Protein AF-G0NWW5-F1 (afdb_monomer)

InterPro domains:
  IPR012885 Sdz-33, F-box domain [PF07735] (3-49)

Mean predicted aligned error: 6.81 Å

pLDDT: mean 84.38, std 15.76, range [35.62, 97.81]

Organism: Caenorhabditis brenneri (NCBI:txid135651)

Solvent-accessible surface area (backbone atoms only — not comparable to full-atom values): 7464 Å² total; per-residue (Å²): 134,85,87,49,67,52,64,72,61,59,54,71,45,68,49,45,65,48,77,40,85,50,27,90,50,45,46,65,48,50,18,52,52,52,53,36,40,27,67,62,74,27,43,84,58,48,77,46,76,48,76,40,60,77,54,86,83,46,63,75,59,32,48,53,97,58,77,71,46,82,41,56,54,91,81,34,77,47,77,49,78,57,96,92,41,56,35,38,43,52,31,35,37,34,39,60,22,78,86,69,53,72,47,72,50,74,72,89,86,52,71,40,63,79,88,72,94,66,80,84,80,128

Foldseek 3Di:
DPPQDALVNQQPDADQEEEGPDHQDDLQSLLVNQVCVQAVNGNVNHNYYHHDYPDDHDCCSNCPPFDKDWFAQVPDWDWDDDPNFIWIDGTAIWTAHPVGDIDGDDDPPGRDGPPDDDDDDD

Sequence (122 aa):
MSNSMDVNTLMRINYRTVEVCLSAWTNQDLNFFLTSWAAGKSNSKMECANLNISEVIDLGIVLNSLSPEFRDPRTTKRKFSRDGKTYSVFGGIDIQRNDGKVATIQWIRHAMEDGIESVPQE

Secondary structure (DSSP, 8-state):
---PPPHHHHHH---SEEEEEEE---HHHHHHHHHHHHTTSS-TT--EEEEEE-SPP-HHHHTTTS--EEE-TTT-EEEEEETTEEEEEESEEEEE-TTS-EEEE--TTS-EETT-------

Radius of gyration: 14.65 Å; Cα contacts (8 Å, |Δi|>4): 194; chains: 1; bounding box: 35×38×43 Å

Structure (mmCIF, N/CA/C/O backbone):
data_AF-G0NWW5-F1
#
_entry.id   AF-G0NWW5-F1
#
loop_
_atom_site.group_PDB
_atom_site.id
_atom_site.type_symbol
_atom_site.label_atom_id
_atom_site.label_alt_id
_atom_site.label_comp_id
_atom_site.label_asym_id
_atom_site.label_entity_id
_atom_site.label_seq_id
_atom_site.pdbx_PDB_ins_code
_atom_site.Cartn_x
_atom_site.Cartn_y
_atom_site.Cartn_z
_atom_site.occupancy
_atom_site.B_iso_or_equiv
_atom_site.auth_seq_id
_atom_site.auth_comp_id
_atom_site.auth_asym_id
_atom_site.auth_atom_id
_atom_site.pdbx_PDB_model_num
ATOM 1 N N . MET A 1 1 ? -3.231 2.065 -28.918 1.00 35.62 1 MET A N 1
ATOM 2 C CA . MET A 1 1 ? -2.698 2.951 -27.863 1.00 35.62 1 MET A CA 1
ATOM 3 C C . MET A 1 1 ? -3.141 2.368 -26.535 1.00 35.62 1 MET A C 1
ATOM 5 O O . MET A 1 1 ? -4.340 2.261 -26.322 1.00 35.62 1 MET A O 1
ATOM 9 N N . SER A 1 2 ? -2.212 1.874 -25.717 1.00 40.25 2 SER A N 1
ATOM 10 C CA . SER A 1 2 ? -2.542 1.436 -24.358 1.00 40.25 2 SER A CA 1
ATOM 11 C C . SER A 1 2 ? -2.617 2.689 -23.489 1.00 40.25 2 SER A C 1
ATOM 13 O O . SER A 1 2 ? -1.600 3.357 -23.313 1.00 40.25 2 SER A O 1
ATOM 15 N N . ASN A 1 3 ? -3.809 3.045 -23.005 1.00 47.62 3 ASN A N 1
ATOM 16 C CA . ASN A 1 3 ? -4.009 4.136 -22.044 1.00 47.62 3 ASN A CA 1
ATOM 17 C C . ASN A 1 3 ? -3.545 3.682 -20.647 1.00 47.62 3 ASN A C 1
ATOM 19 O O . ASN A 1 3 ? -4.341 3.589 -19.717 1.00 47.62 3 ASN A O 1
ATOM 23 N N . SER A 1 4 ? -2.265 3.337 -20.517 1.00 63.06 4 SER A N 1
ATOM 24 C CA . SER A 1 4 ? -1.645 3.062 -19.222 1.00 63.06 4 SER A CA 1
ATOM 25 C C . SER A 1 4 ? -1.454 4.393 -18.502 1.00 63.06 4 SER A C 1
ATOM 27 O O . SER A 1 4 ? -0.760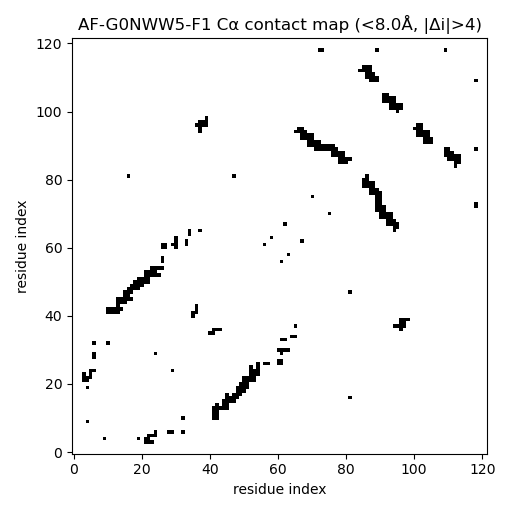 5.271 -19.010 1.00 63.06 4 SER A O 1
ATOM 29 N N . MET A 1 5 ? -2.055 4.550 -17.324 1.00 75.31 5 MET A N 1
ATOM 30 C CA . MET A 1 5 ? -1.828 5.728 -16.485 1.00 75.31 5 MET A CA 1
ATOM 31 C C . MET A 1 5 ? -0.388 5.710 -15.967 1.00 75.31 5 MET A C 1
ATOM 33 O O . MET A 1 5 ? 0.028 4.734 -15.346 1.00 75.31 5 MET A O 1
ATOM 37 N N . ASP A 1 6 ? 0.381 6.766 -16.223 1.00 85.88 6 ASP A N 1
ATOM 38 C CA . ASP A 1 6 ? 1.733 6.920 -15.684 1.00 85.88 6 ASP A CA 1
ATOM 39 C C . ASP A 1 6 ? 1.710 7.471 -14.244 1.00 85.88 6 ASP A C 1
ATOM 41 O O . ASP A 1 6 ? 0.730 8.084 -13.804 1.00 85.88 6 ASP A O 1
ATOM 45 N N . VAL A 1 7 ? 2.800 7.262 -13.499 1.00 88.56 7 VAL A N 1
ATOM 46 C CA . VAL A 1 7 ? 2.902 7.701 -12.099 1.00 88.56 7 VAL A CA 1
ATOM 47 C C . VAL A 1 7 ? 2.801 9.218 -11.950 1.00 88.56 7 VAL A C 1
ATOM 49 O O . VAL A 1 7 ? 2.128 9.696 -11.040 1.00 88.56 7 VAL A O 1
ATOM 52 N N . ASN A 1 8 ? 3.369 10.002 -12.870 1.00 89.12 8 ASN A N 1
ATOM 53 C CA . ASN A 1 8 ? 3.329 11.464 -12.791 1.00 89.12 8 ASN A CA 1
ATOM 54 C C . ASN A 1 8 ? 1.905 12.003 -12.949 1.00 89.12 8 ASN A C 1
ATOM 56 O O . ASN A 1 8 ? 1.548 12.992 -12.307 1.00 89.12 8 ASN A O 1
ATOM 60 N N . THR A 1 9 ? 1.082 11.344 -13.763 1.00 88.44 9 THR A N 1
ATOM 61 C CA . THR A 1 9 ? -0.347 11.637 -13.864 1.00 88.44 9 THR A CA 1
ATOM 62 C C . THR A 1 9 ? -1.052 11.375 -12.529 1.00 88.44 9 THR A C 1
ATOM 64 O O . THR A 1 9 ? -1.762 12.262 -12.046 1.00 88.44 9 THR A O 1
ATOM 67 N N . LEU A 1 10 ? -0.796 10.238 -11.860 1.00 88.62 10 LEU A N 1
ATOM 68 C CA . LEU A 1 10 ? -1.368 9.966 -10.529 1.00 88.62 10 LEU A CA 1
ATOM 69 C C . LEU A 1 10 ? -0.907 10.982 -9.469 1.00 88.62 10 LEU A C 1
ATOM 71 O O . LEU A 1 10 ? -1.659 11.357 -8.571 1.00 88.62 10 LEU A O 1
ATOM 75 N N . MET A 1 11 ? 0.321 11.478 -9.577 1.00 90.75 11 MET A N 1
ATOM 76 C CA . MET A 1 11 ? 0.862 12.469 -8.646 1.00 90.75 11 MET A CA 1
ATOM 77 C C . MET A 1 11 ? 0.180 13.842 -8.735 1.00 90.75 11 MET A C 1
ATOM 79 O O . MET A 1 11 ? 0.270 14.629 -7.792 1.00 90.75 11 MET A O 1
ATOM 83 N N . ARG A 1 12 ? -0.499 14.142 -9.850 1.00 89.75 12 ARG A N 1
ATOM 84 C CA . ARG A 1 12 ? -1.169 15.432 -10.097 1.00 89.75 12 ARG A CA 1
ATOM 85 C C . ARG A 1 12 ? -2.657 15.422 -9.763 1.00 89.75 12 ARG A C 1
ATOM 87 O O . ARG A 1 12 ? -3.246 16.491 -9.612 1.00 89.75 12 ARG A O 1
ATOM 94 N N . ILE A 1 13 ? -3.270 14.246 -9.664 1.00 86.88 13 ILE A N 1
ATOM 95 C CA . ILE A 1 13 ? -4.677 14.118 -9.278 1.00 86.88 13 ILE A CA 1
ATOM 96 C C . ILE A 1 13 ? -4.814 14.051 -7.751 1.00 86.88 13 ILE A C 1
ATOM 98 O O . ILE A 1 13 ? -3.854 13.817 -7.023 1.00 86.88 13 ILE A O 1
ATOM 102 N N . ASN A 1 14 ? -6.018 14.318 -7.245 1.00 89.94 14 ASN A N 1
ATOM 103 C CA . ASN A 1 14 ? -6.295 14.280 -5.808 1.00 89.94 14 ASN A CA 1
ATOM 104 C C . ASN A 1 14 ? -7.717 13.774 -5.547 1.00 89.94 14 ASN A C 1
ATOM 106 O O . ASN A 1 14 ? -8.601 14.522 -5.116 1.00 89.94 14 ASN A O 1
ATOM 110 N N . TYR A 1 15 ? -7.932 12.500 -5.865 1.00 90.38 15 TYR A N 1
ATOM 111 C CA . TYR A 1 15 ? -9.193 11.800 -5.641 1.00 90.38 15 TYR A CA 1
ATOM 112 C C . TYR A 1 15 ? -9.149 10.993 -4.344 1.00 90.38 15 TYR A C 1
ATOM 114 O O . TYR A 1 15 ? -8.086 10.578 -3.887 1.00 90.38 15 TYR A O 1
ATOM 122 N N . ARG A 1 16 ? -10.327 10.752 -3.756 1.00 90.31 16 ARG A N 1
ATOM 123 C CA . ARG A 1 16 ? -10.475 9.848 -2.604 1.00 90.31 16 ARG A CA 1
ATOM 124 C C . ARG A 1 16 ? -10.151 8.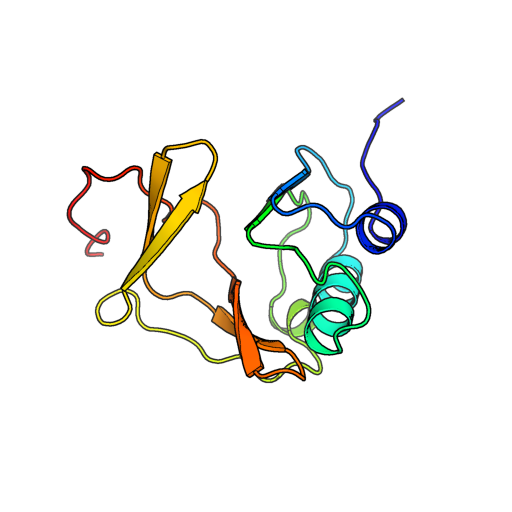405 -2.977 1.00 90.31 16 ARG A C 1
ATOM 126 O O . ARG A 1 16 ? -9.522 7.693 -2.200 1.00 90.31 16 ARG A O 1
ATOM 133 N N . THR A 1 17 ? -10.542 8.004 -4.179 1.00 88.00 17 THR A N 1
ATOM 134 C CA . THR A 1 17 ? -10.380 6.643 -4.678 1.00 88.00 17 THR A CA 1
ATOM 135 C C . THR A 1 17 ? -9.774 6.685 -6.067 1.00 88.00 17 THR A C 1
ATOM 137 O O . THR A 1 17 ? -10.233 7.449 -6.916 1.00 88.00 17 THR A O 1
ATOM 140 N N . VAL A 1 18 ? -8.748 5.871 -6.288 1.00 88.62 18 VAL A N 1
ATOM 141 C CA . VAL A 1 18 ? -8.106 5.698 -7.591 1.00 88.62 18 VAL A CA 1
ATOM 142 C C . VAL A 1 18 ? -8.065 4.219 -7.935 1.00 88.62 18 VAL A C 1
ATOM 144 O O . VAL A 1 18 ? -7.758 3.380 -7.091 1.00 88.62 18 VAL A O 1
ATOM 147 N N . GLU A 1 19 ? -8.344 3.913 -9.195 1.00 87.81 19 GLU A N 1
ATOM 148 C CA . GLU A 1 19 ? -8.188 2.581 -9.757 1.00 87.81 19 GLU A CA 1
ATOM 149 C C . GLU A 1 19 ? -7.337 2.672 -11.023 1.00 87.81 19 GLU A C 1
ATOM 151 O O . GLU A 1 19 ? -7.653 3.416 -11.953 1.00 87.81 19 GLU A O 1
ATOM 156 N N . VAL A 1 20 ? -6.219 1.949 -11.029 1.00 87.44 20 VAL A N 1
ATOM 157 C CA . VAL A 1 20 ? -5.291 1.850 -12.153 1.00 87.44 20 VAL A CA 1
ATOM 158 C C . VAL A 1 20 ? -5.343 0.413 -12.657 1.00 87.44 20 VAL A C 1
ATOM 160 O O . VAL A 1 20 ? -4.695 -0.471 -12.103 1.00 87.44 20 VAL A O 1
ATOM 163 N N . CYS A 1 21 ? -6.155 0.167 -13.687 1.00 81.19 21 CYS A N 1
ATOM 164 C CA . CYS A 1 21 ? -6.477 -1.194 -14.133 1.00 81.19 21 CYS A CA 1
ATOM 165 C C . CYS A 1 21 ? -5.342 -1.893 -14.888 1.00 81.19 21 CYS A C 1
ATOM 167 O O . CYS A 1 21 ? -5.301 -3.119 -14.908 1.00 81.19 21 CYS A O 1
ATOM 169 N N . LEU A 1 22 ? -4.451 -1.134 -15.524 1.00 78.56 22 LEU A N 1
ATOM 170 C CA . LEU A 1 22 ? -3.260 -1.621 -16.217 1.00 78.56 22 LEU A CA 1
ATOM 171 C C . LEU A 1 22 ? -2.199 -0.528 -16.133 1.00 78.56 22 LEU A C 1
ATOM 173 O O . LEU A 1 22 ? -2.431 0.585 -16.617 1.00 78.56 22 LEU A O 1
ATOM 177 N N . SER A 1 23 ? -1.047 -0.839 -15.544 1.00 81.19 23 SER A N 1
ATOM 178 C CA . SER A 1 23 ? 0.099 0.057 -15.579 1.00 81.19 23 SER A CA 1
ATOM 179 C C . SER A 1 23 ? 1.395 -0.667 -15.920 1.00 81.19 23 SER A C 1
ATOM 181 O O . SER A 1 23 ? 1.629 -1.798 -15.501 1.00 81.19 23 SER A O 1
ATOM 183 N N . ALA A 1 24 ? 2.253 0.022 -16.670 1.00 88.69 24 ALA A N 1
ATOM 184 C CA . ALA A 1 24 ? 3.648 -0.362 -16.881 1.00 88.69 24 ALA A CA 1
ATOM 185 C C . ALA A 1 24 ? 4.559 0.204 -15.775 1.00 88.69 24 ALA A C 1
ATOM 187 O O . ALA A 1 24 ? 5.690 0.596 -16.048 1.00 88.69 24 ALA A O 1
ATOM 188 N N . TRP A 1 25 ? 4.032 0.354 -14.555 1.00 91.69 25 TRP A N 1
ATOM 189 C CA . TRP A 1 25 ? 4.801 0.920 -13.451 1.00 91.69 25 TRP A CA 1
ATOM 190 C C . TRP A 1 25 ? 5.856 -0.057 -12.981 1.00 91.69 25 TRP A C 1
ATOM 192 O O . TRP A 1 25 ? 5.595 -1.250 -12.820 1.00 91.69 25 TRP A O 1
ATOM 202 N N . THR A 1 26 ? 7.009 0.515 -12.686 1.00 94.19 26 THR A N 1
ATOM 203 C CA . THR A 1 26 ? 8.139 -0.190 -12.116 1.00 94.19 26 THR A CA 1
ATOM 204 C C . THR A 1 26 ? 8.098 -0.210 -10.596 1.00 94.19 26 THR A C 1
ATOM 206 O O . THR A 1 26 ? 7.369 0.559 -9.954 1.00 94.19 26 THR A O 1
ATOM 209 N N . ASN A 1 27 ? 8.932 -1.052 -9.985 1.00 95.62 27 ASN A N 1
ATOM 210 C CA . ASN A 1 27 ? 9.181 -0.970 -8.547 1.00 95.62 27 ASN A CA 1
ATOM 211 C C . ASN A 1 27 ? 9.658 0.438 -8.120 1.00 95.62 27 ASN A C 1
ATOM 213 O O . ASN A 1 27 ? 9.290 0.911 -7.042 1.00 95.62 27 ASN A O 1
ATOM 217 N N . GLN A 1 28 ? 10.415 1.147 -8.968 1.00 96.81 28 GLN A N 1
ATOM 218 C CA . GLN A 1 28 ? 10.823 2.534 -8.718 1.00 96.81 28 GLN A CA 1
ATOM 219 C C . GLN A 1 28 ? 9.644 3.515 -8.779 1.00 96.81 28 GLN A C 1
ATOM 221 O O . GLN A 1 28 ? 9.579 4.426 -7.955 1.00 96.81 28 GLN A O 1
ATOM 226 N N . ASP A 1 29 ? 8.697 3.330 -9.700 1.00 96.19 29 ASP A N 1
ATOM 227 C CA . ASP A 1 29 ? 7.501 4.180 -9.783 1.00 96.19 29 ASP A CA 1
ATOM 228 C C . ASP A 1 29 ? 6.621 4.026 -8.538 1.00 96.19 29 ASP A C 1
ATOM 230 O O . ASP A 1 29 ? 6.141 5.016 -7.979 1.00 96.19 29 ASP A O 1
ATOM 234 N N . LEU A 1 30 ? 6.458 2.793 -8.050 1.00 95.50 30 LEU A N 1
ATOM 235 C CA . LEU A 1 30 ? 5.771 2.524 -6.787 1.00 95.50 30 LEU A CA 1
ATOM 236 C C . LEU A 1 30 ? 6.493 3.169 -5.603 1.00 95.50 30 LEU A C 1
ATOM 238 O O . LEU A 1 30 ? 5.846 3.822 -4.783 1.00 95.50 30 LEU A O 1
ATOM 242 N N . ASN A 1 31 ? 7.821 3.038 -5.526 1.00 97.38 31 ASN A N 1
ATOM 243 C CA . ASN A 1 31 ? 8.604 3.700 -4.486 1.00 97.38 31 ASN A CA 1
ATOM 244 C C . ASN A 1 31 ? 8.412 5.222 -4.527 1.00 97.38 31 ASN A C 1
ATOM 246 O O . ASN A 1 31 ? 8.130 5.844 -3.501 1.00 97.38 31 ASN A O 1
ATOM 250 N N . PHE A 1 32 ? 8.498 5.826 -5.712 1.00 96.56 32 PHE A N 1
ATOM 251 C CA . PHE A 1 32 ? 8.303 7.259 -5.897 1.00 96.56 32 PHE A CA 1
ATOM 252 C C . PHE A 1 32 ? 6.904 7.712 -5.465 1.00 96.56 32 PHE A C 1
ATOM 254 O O . PHE A 1 32 ? 6.765 8.716 -4.758 1.00 96.56 32 PHE A O 1
ATOM 261 N N . PHE A 1 33 ? 5.868 6.958 -5.834 1.00 95.81 33 PHE A N 1
ATOM 262 C CA . PHE A 1 33 ? 4.498 7.225 -5.410 1.00 95.81 33 PHE A CA 1
ATOM 263 C C . PHE A 1 33 ? 4.353 7.170 -3.880 1.00 95.81 33 PHE A C 1
ATOM 265 O O . PHE A 1 33 ? 3.885 8.135 -3.270 1.00 95.81 33 PHE A O 1
ATOM 272 N N . LEU A 1 34 ? 4.796 6.079 -3.246 1.00 96.56 34 LEU A N 1
ATOM 273 C CA . LEU A 1 34 ? 4.641 5.861 -1.805 1.00 96.56 34 LEU A CA 1
ATOM 274 C C . LEU A 1 34 ? 5.456 6.855 -0.973 1.00 96.56 34 LEU A C 1
ATOM 276 O O . LEU A 1 34 ? 4.935 7.419 -0.012 1.00 96.56 34 LEU A O 1
ATOM 280 N N . THR A 1 35 ? 6.706 7.127 -1.354 1.00 97.25 35 THR A N 1
ATOM 281 C CA . THR A 1 35 ? 7.554 8.125 -0.676 1.00 97.25 35 THR A CA 1
ATOM 282 C C . THR A 1 35 ? 6.987 9.532 -0.812 1.00 97.25 35 THR A C 1
ATOM 284 O O . THR A 1 35 ? 6.986 10.302 0.151 1.00 97.25 35 THR A O 1
ATOM 287 N N . SER A 1 36 ? 6.425 9.875 -1.970 1.00 96.00 36 SER A N 1
ATOM 288 C CA . SER A 1 36 ? 5.785 11.173 -2.163 1.00 96.00 36 SER A CA 1
ATOM 289 C C . SER A 1 36 ? 4.472 11.304 -1.391 1.00 96.00 36 SER A C 1
ATOM 291 O O . SER A 1 36 ? 4.182 12.384 -0.867 1.00 96.00 36 SER A O 1
ATOM 293 N N . TRP A 1 37 ? 3.689 10.226 -1.287 1.00 96.25 37 TRP A N 1
ATOM 294 C CA . TRP A 1 37 ? 2.510 10.181 -0.423 1.00 96.25 37 TRP A CA 1
ATOM 295 C C . TRP A 1 37 ? 2.902 10.322 1.051 1.00 96.25 37 TRP A C 1
ATOM 297 O O . TRP A 1 37 ? 2.346 11.174 1.742 1.00 96.25 37 TRP A O 1
ATOM 307 N N . ALA A 1 38 ? 3.907 9.571 1.514 1.00 97.00 38 ALA A N 1
ATOM 308 C CA . ALA A 1 38 ? 4.398 9.614 2.891 1.00 97.00 38 ALA A CA 1
ATOM 309 C C . ALA A 1 38 ? 4.976 10.993 3.262 1.00 97.00 38 ALA A C 1
ATOM 311 O O . ALA A 1 38 ? 4.790 11.483 4.373 1.00 97.00 38 ALA A O 1
ATOM 312 N N . ALA A 1 39 ? 5.599 11.687 2.309 1.00 96.62 39 ALA A N 1
ATOM 313 C CA . ALA A 1 39 ? 6.060 13.062 2.487 1.00 96.62 39 ALA A CA 1
ATOM 314 C C . ALA A 1 39 ? 4.936 14.119 2.415 1.00 96.62 39 ALA A C 1
ATOM 316 O O . ALA A 1 39 ? 5.221 15.312 2.507 1.00 96.62 39 ALA A O 1
ATOM 317 N N . GLY A 1 40 ? 3.677 13.720 2.194 1.00 94.94 40 GLY A N 1
ATOM 318 C CA . GLY A 1 40 ? 2.538 14.634 2.073 1.00 94.94 40 GLY A CA 1
ATOM 319 C C . GLY A 1 40 ? 2.546 15.499 0.808 1.00 94.94 40 GLY A C 1
ATOM 320 O O . GLY A 1 40 ? 1.850 16.509 0.755 1.00 94.94 40 GLY A O 1
ATOM 321 N N . LYS A 1 41 ? 3.323 15.128 -0.219 1.00 94.69 41 LYS A N 1
ATOM 322 C CA . LYS A 1 41 ? 3.514 15.934 -1.440 1.00 94.69 41 LYS A CA 1
ATOM 323 C C . LYS A 1 41 ? 2.391 15.783 -2.467 1.00 94.69 41 LYS A C 1
ATOM 325 O O . LYS A 1 41 ? 2.264 16.622 -3.352 1.00 94.69 41 LYS A O 1
ATOM 330 N N . SER A 1 42 ? 1.596 14.718 -2.386 1.00 90.75 42 SER A N 1
ATOM 331 C CA . SER A 1 42 ? 0.485 14.458 -3.310 1.00 90.75 42 SER A CA 1
ATOM 332 C C . SER A 1 42 ? -0.658 13.718 -2.624 1.00 90.75 42 SER A C 1
ATOM 334 O O . SER A 1 42 ? -0.496 13.220 -1.508 1.00 90.75 42 SER A O 1
ATOM 336 N N . ASN A 1 43 ? -1.799 13.615 -3.316 1.00 91.69 43 ASN A N 1
ATOM 337 C CA . ASN A 1 43 ? -2.878 12.694 -2.951 1.00 91.69 43 ASN A CA 1
ATOM 338 C C . ASN A 1 43 ? -3.363 12.864 -1.495 1.00 91.69 43 ASN A C 1
ATOM 340 O O . ASN A 1 43 ? -3.652 11.901 -0.783 1.00 91.69 43 ASN A O 1
ATOM 344 N N . SER A 1 44 ? -3.466 14.117 -1.035 1.00 92.00 44 SER A N 1
ATOM 345 C CA . SER A 1 44 ? -3.813 14.443 0.354 1.00 92.00 44 SER A CA 1
ATOM 346 C C . SER A 1 44 ? -5.192 13.923 0.773 1.00 92.00 44 SER A C 1
ATOM 348 O O . SER A 1 44 ? -5.362 13.533 1.933 1.00 92.00 44 SER A O 1
ATOM 350 N N . LYS A 1 45 ? -6.140 13.856 -0.174 1.00 92.19 45 LYS A N 1
ATOM 351 C CA . LYS A 1 45 ? -7.512 13.357 0.014 1.00 92.19 45 LYS A CA 1
ATOM 352 C C . LYS A 1 45 ? -7.653 11.850 -0.200 1.00 92.19 45 LYS A C 1
ATOM 354 O O . LYS A 1 45 ? -8.745 11.336 0.007 1.00 92.19 45 LYS A O 1
ATOM 359 N N . MET A 1 46 ? -6.595 11.158 -0.620 1.00 91.44 46 MET A N 1
ATOM 360 C CA . MET A 1 46 ? -6.668 9.741 -0.959 1.00 91.44 46 MET A CA 1
ATOM 361 C C . MET A 1 46 ? -6.988 8.889 0.273 1.00 91.44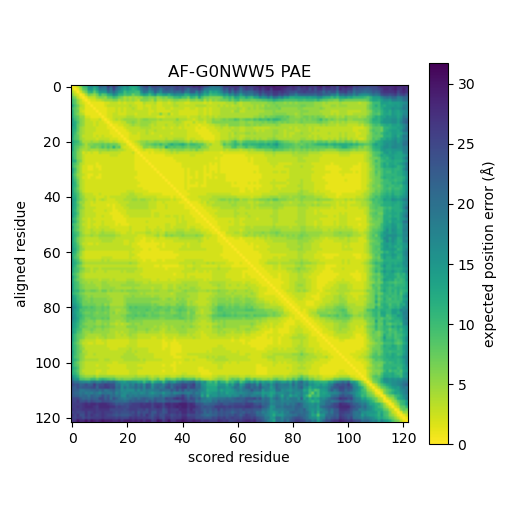 46 MET A C 1
ATOM 363 O O . MET A 1 46 ? -6.414 9.057 1.358 1.00 91.44 46 MET A O 1
ATOM 367 N N . GLU A 1 47 ? -7.942 7.989 0.073 1.00 90.25 47 GLU A N 1
ATOM 368 C CA . GLU A 1 47 ? -8.459 7.009 1.027 1.00 90.25 47 GLU A CA 1
ATOM 369 C C . GLU A 1 47 ? -8.206 5.582 0.519 1.00 90.25 47 GLU A C 1
ATOM 371 O O . GLU A 1 47 ? -7.956 4.693 1.326 1.00 90.25 47 GLU A O 1
ATOM 376 N N . CYS A 1 48 ? -8.213 5.361 -0.803 1.00 88.56 48 CYS A N 1
ATOM 377 C CA . CYS A 1 48 ? -7.965 4.056 -1.415 1.00 88.56 48 CYS A CA 1
ATOM 378 C C . CYS A 1 48 ? -7.305 4.193 -2.801 1.00 88.56 48 CYS A C 1
ATOM 380 O O . CYS A 1 48 ? -7.706 5.041 -3.602 1.00 88.56 48 CYS A O 1
ATOM 382 N N . ALA A 1 49 ? -6.323 3.340 -3.096 1.00 90.12 49 ALA A N 1
ATOM 383 C CA . ALA A 1 49 ? -5.729 3.198 -4.422 1.00 90.12 49 ALA A CA 1
ATOM 384 C C . ALA A 1 49 ? -5.585 1.712 -4.767 1.00 90.12 49 ALA A C 1
ATOM 386 O O . ALA A 1 49 ? -4.886 0.982 -4.069 1.00 90.12 49 ALA A O 1
ATOM 387 N N . ASN A 1 50 ? -6.230 1.280 -5.849 1.00 88.94 50 ASN A N 1
ATOM 388 C CA . ASN A 1 50 ? -6.075 -0.062 -6.401 1.00 88.94 50 ASN A CA 1
ATOM 389 C C . ASN A 1 50 ? -5.180 0.015 -7.628 1.00 88.94 50 ASN A C 1
ATOM 391 O O . ASN A 1 50 ? -5.551 0.630 -8.628 1.00 88.94 50 ASN A O 1
ATOM 395 N N . LEU A 1 51 ? -3.999 -0.588 -7.535 1.00 89.00 51 LEU A N 1
ATOM 396 C CA . LEU A 1 51 ? -2.977 -0.524 -8.569 1.00 89.00 51 LEU A CA 1
ATOM 397 C C . LEU A 1 51 ? -2.740 -1.927 -9.129 1.00 89.00 51 LEU A C 1
ATOM 399 O O . LEU A 1 51 ? -2.263 -2.805 -8.412 1.00 89.00 51 LEU A O 1
ATOM 403 N N . ASN A 1 52 ? -3.076 -2.144 -10.399 1.00 88.69 52 ASN A N 1
ATOM 404 C CA . ASN A 1 52 ? -2.754 -3.381 -11.098 1.00 88.69 52 ASN A CA 1
ATOM 405 C C . ASN A 1 52 ? -1.409 -3.232 -11.817 1.00 88.69 52 ASN A C 1
ATOM 407 O O . ASN A 1 52 ? -1.324 -2.627 -12.890 1.00 88.69 52 ASN A O 1
ATOM 411 N N . ILE A 1 53 ? -0.366 -3.759 -11.179 1.00 87.50 53 ILE A N 1
ATOM 412 C CA . ILE A 1 53 ? 1.028 -3.635 -11.604 1.00 87.50 53 ILE A CA 1
ATOM 413 C C . ILE A 1 53 ? 1.454 -4.926 -12.299 1.00 87.50 53 ILE A C 1
ATOM 415 O O . ILE A 1 53 ? 1.320 -6.006 -11.726 1.00 87.50 53 ILE A O 1
ATOM 419 N N . SER A 1 54 ? 1.971 -4.825 -13.526 1.00 86.19 54 SER A N 1
ATOM 420 C CA . SER A 1 54 ? 2.437 -5.998 -14.281 1.00 86.19 54 SER A CA 1
ATOM 421 C C . SER A 1 54 ? 3.814 -6.508 -13.848 1.00 86.19 54 SER A C 1
ATOM 423 O O . SER A 1 54 ? 4.177 -7.638 -14.164 1.00 86.19 54 SER A O 1
ATOM 425 N N . GLU A 1 55 ? 4.605 -5.668 -13.181 1.00 87.56 55 GLU A N 1
ATOM 426 C CA . GLU A 1 55 ? 5.949 -6.007 -12.716 1.00 87.56 55 GLU A CA 1
ATOM 427 C C . GLU A 1 55 ? 5.919 -6.903 -11.467 1.00 87.56 55 GLU A C 1
ATOM 429 O O . GLU A 1 55 ? 5.045 -6.779 -10.607 1.00 87.56 55 GLU A O 1
ATOM 434 N N . VAL A 1 56 ? 6.904 -7.800 -11.350 1.00 90.81 56 VAL A N 1
ATOM 435 C CA . VAL A 1 56 ? 7.128 -8.567 -10.117 1.00 90.81 56 VAL A CA 1
ATOM 436 C C . VAL A 1 56 ? 7.576 -7.605 -9.019 1.00 90.81 56 VAL A C 1
ATOM 438 O O . VAL A 1 56 ? 8.587 -6.921 -9.159 1.00 90.81 56 VAL A O 1
ATOM 441 N N . ILE A 1 57 ? 6.821 -7.559 -7.922 1.00 91.75 57 ILE A N 1
ATOM 442 C CA . ILE A 1 57 ? 7.063 -6.606 -6.838 1.00 91.75 57 ILE A CA 1
ATOM 443 C C . ILE A 1 57 ? 8.249 -7.040 -5.972 1.00 91.75 57 ILE A C 1
ATOM 445 O O . ILE A 1 57 ? 8.202 -8.084 -5.322 1.00 91.75 57 ILE A O 1
ATOM 449 N N . ASP A 1 58 ? 9.270 -6.188 -5.910 1.00 95.00 58 ASP A N 1
ATOM 450 C CA . ASP A 1 58 ? 10.386 -6.258 -4.971 1.00 95.00 58 ASP A CA 1
ATOM 451 C C . ASP A 1 58 ? 10.163 -5.240 -3.847 1.00 95.00 58 ASP A C 1
ATOM 453 O O . ASP A 1 58 ? 10.296 -4.024 -4.020 1.00 95.00 58 ASP A O 1
ATOM 457 N N . LEU A 1 59 ? 9.837 -5.743 -2.657 1.00 94.38 59 LEU A N 1
ATOM 458 C CA . LEU A 1 59 ? 9.567 -4.894 -1.500 1.00 94.38 59 LEU A CA 1
ATOM 459 C C . LEU A 1 59 ? 10.789 -4.136 -0.991 1.00 94.38 59 LEU A C 1
ATOM 461 O O . LEU A 1 59 ? 10.614 -3.061 -0.421 1.00 94.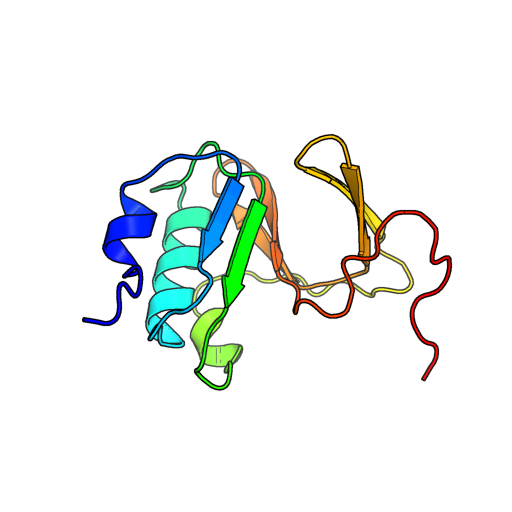38 59 LEU A O 1
ATOM 465 N N . GLY A 1 60 ? 11.999 -4.654 -1.206 1.00 96.19 60 GLY A N 1
ATOM 466 C CA . GLY A 1 60 ? 13.227 -3.951 -0.851 1.00 96.19 60 GLY A CA 1
ATOM 467 C C . GLY A 1 60 ? 13.384 -2.663 -1.655 1.00 96.19 60 GLY A C 1
ATOM 468 O O . GLY A 1 60 ? 13.797 -1.644 -1.106 1.00 96.19 60 GLY A O 1
ATOM 469 N N . ILE A 1 61 ? 12.982 -2.680 -2.930 1.00 97.81 61 ILE A N 1
ATOM 470 C CA . ILE A 1 61 ? 12.983 -1.495 -3.797 1.00 97.81 61 ILE A CA 1
ATOM 471 C C . ILE A 1 61 ? 11.781 -0.599 -3.483 1.00 97.81 61 ILE A C 1
ATOM 473 O O . ILE A 1 61 ? 11.950 0.597 -3.249 1.00 97.81 61 ILE A O 1
ATOM 477 N N . VAL A 1 62 ? 10.571 -1.164 -3.440 1.00 97.38 62 VAL A N 1
ATOM 478 C CA . VAL A 1 62 ? 9.326 -0.395 -3.263 1.00 97.38 62 VAL A CA 1
ATOM 479 C C . VAL A 1 62 ? 9.286 0.336 -1.925 1.00 97.38 62 VAL A C 1
ATOM 481 O O . VAL A 1 62 ? 8.856 1.488 -1.872 1.00 97.38 62 VAL A O 1
ATOM 484 N N . LEU A 1 63 ? 9.756 -0.296 -0.848 1.00 97.06 63 LEU A N 1
ATOM 485 C CA . LEU A 1 63 ? 9.719 0.273 0.501 1.00 97.06 63 LEU A CA 1
ATOM 486 C C . LEU A 1 63 ? 11.006 1.002 0.893 1.00 97.06 63 LEU A C 1
ATOM 488 O O . LEU A 1 63 ? 11.130 1.459 2.030 1.00 97.06 63 LEU A O 1
ATOM 492 N N . ASN A 1 64 ? 11.959 1.142 -0.030 1.00 97.56 64 ASN A N 1
ATOM 493 C CA . ASN A 1 64 ? 13.196 1.855 0.245 1.00 97.56 64 ASN A CA 1
ATOM 494 C C . ASN A 1 64 ? 12.910 3.291 0.723 1.00 97.56 64 ASN A C 1
ATOM 496 O O . ASN A 1 64 ? 12.075 3.995 0.155 1.00 97.56 64 ASN A O 1
ATOM 500 N N . SER A 1 65 ? 13.638 3.744 1.746 1.00 95.81 65 SER A N 1
ATOM 501 C CA . SER A 1 65 ? 13.485 5.073 2.364 1.00 95.81 65 SER A CA 1
ATOM 502 C C . SER A 1 65 ? 12.128 5.338 3.041 1.00 95.81 65 SER A C 1
ATOM 504 O O . SER A 1 65 ? 11.832 6.481 3.391 1.00 95.81 65 SER A O 1
ATOM 506 N N . LEU A 1 66 ? 11.313 4.301 3.258 1.00 97.06 66 LEU A N 1
ATOM 507 C CA . LEU A 1 66 ? 10.134 4.335 4.125 1.00 97.06 66 LEU A CA 1
ATOM 508 C C . LEU A 1 66 ? 10.438 3.630 5.455 1.00 97.06 66 LEU A C 1
ATOM 510 O O . LEU A 1 66 ? 11.389 2.856 5.558 1.00 97.06 66 LEU A O 1
ATOM 514 N N . SER A 1 67 ? 9.592 3.864 6.459 1.00 95.88 67 SER A N 1
ATOM 515 C CA . SER A 1 67 ? 9.607 3.141 7.739 1.00 95.88 67 SER A CA 1
ATOM 516 C C . SER A 1 67 ? 8.400 2.195 7.812 1.00 95.88 67 SER A C 1
ATOM 518 O O . SER A 1 67 ? 7.402 2.554 8.441 1.00 95.88 67 SER A O 1
ATOM 520 N N . PRO A 1 68 ? 8.424 1.042 7.113 1.00 97.00 68 PRO A N 1
ATOM 521 C CA . PRO A 1 68 ? 7.282 0.138 7.062 1.00 97.00 68 PRO A CA 1
ATOM 522 C C . PRO A 1 68 ? 7.087 -0.618 8.380 1.00 97.00 68 PRO A C 1
ATOM 524 O O . PRO A 1 68 ? 8.048 -1.099 8.981 1.00 97.00 68 PRO A O 1
ATOM 527 N N . GLU A 1 69 ? 5.832 -0.805 8.782 1.00 97.38 69 GLU A N 1
ATOM 528 C CA . GLU A 1 69 ? 5.460 -1.672 9.902 1.00 97.38 69 GLU A CA 1
ATOM 529 C C . GLU A 1 69 ? 4.617 -2.850 9.402 1.00 97.38 69 GLU A C 1
ATOM 531 O O . GLU A 1 69 ? 3.510 -2.681 8.888 1.00 97.38 69 GLU A O 1
ATOM 536 N N . PHE A 1 70 ? 5.142 -4.067 9.551 1.00 94.56 70 PHE A N 1
ATOM 537 C CA . PHE A 1 70 ? 4.458 -5.291 9.137 1.00 94.56 70 PHE A CA 1
ATOM 538 C C . PHE A 1 70 ? 3.433 -5.708 10.192 1.00 94.56 70 PHE A C 1
ATOM 540 O O . PHE A 1 70 ? 3.747 -5.832 11.376 1.00 94.56 70 PHE A O 1
ATOM 547 N N . ARG A 1 71 ? 2.196 -5.942 9.757 1.00 93.94 71 ARG A N 1
ATOM 548 C CA . ARG A 1 71 ? 1.065 -6.270 10.625 1.00 93.94 71 ARG A CA 1
ATOM 549 C C . ARG A 1 71 ? 0.637 -7.719 10.438 1.00 93.94 71 ARG A C 1
ATOM 551 O O . ARG A 1 71 ? 0.379 -8.151 9.315 1.00 93.94 71 ARG A O 1
ATOM 558 N N . ASP A 1 72 ? 0.504 -8.446 11.548 1.00 88.31 72 ASP A N 1
ATOM 559 C CA . ASP A 1 72 ? 0.011 -9.826 11.542 1.00 88.31 72 ASP A CA 1
ATOM 560 C C . ASP A 1 72 ? -1.498 -9.844 11.195 1.00 88.31 72 ASP A C 1
ATOM 562 O O . ASP A 1 72 ? -2.293 -9.193 11.887 1.00 88.31 72 ASP A O 1
ATOM 566 N N . PRO A 1 73 ? -1.925 -10.572 10.143 1.00 87.00 73 PRO A N 1
ATOM 567 C CA . PRO A 1 73 ? -3.331 -10.670 9.751 1.00 87.00 73 PRO A CA 1
ATOM 568 C C . PRO A 1 73 ? -4.239 -11.325 10.799 1.00 87.00 73 PRO A C 1
ATOM 570 O O . PRO A 1 73 ? -5.449 -11.111 10.763 1.00 87.00 73 PRO A O 1
ATOM 573 N N . ARG A 1 74 ? -3.687 -12.081 11.754 1.00 84.06 74 ARG A N 1
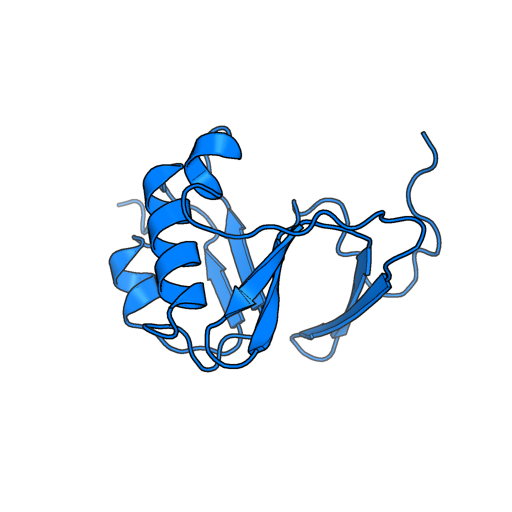ATOM 574 C CA . ARG A 1 74 ? -4.441 -12.722 12.843 1.00 84.06 74 ARG A CA 1
ATOM 575 C C . ARG A 1 74 ? -4.819 -11.745 13.954 1.00 84.06 74 ARG A C 1
ATOM 577 O O . ARG A 1 74 ? -5.771 -11.995 14.685 1.00 84.06 74 ARG A O 1
ATOM 584 N N . THR A 1 75 ? -4.071 -10.651 14.102 1.00 88.81 75 THR A N 1
ATOM 585 C CA . THR A 1 75 ? -4.244 -9.687 15.204 1.00 88.81 75 THR A CA 1
ATOM 586 C C . THR A 1 75 ? -4.657 -8.301 14.727 1.00 88.81 75 THR A C 1
ATOM 588 O O . THR A 1 75 ? -5.220 -7.528 15.498 1.00 88.81 75 THR A O 1
ATOM 591 N N . THR A 1 76 ? -4.417 -7.979 13.455 1.00 89.31 76 THR A N 1
ATOM 592 C CA . THR A 1 76 ? -4.722 -6.667 12.884 1.00 89.31 76 THR A CA 1
ATOM 593 C C . THR A 1 76 ? -5.858 -6.779 11.878 1.00 89.31 76 THR A C 1
ATOM 595 O O . THR A 1 76 ? -5.668 -7.312 10.789 1.00 89.31 76 THR A O 1
ATOM 598 N N . LYS A 1 77 ? -7.026 -6.218 12.215 1.00 89.62 77 LYS A N 1
ATOM 599 C CA . LYS A 1 77 ? -8.178 -6.078 11.313 1.00 89.62 77 LYS A CA 1
ATOM 600 C C . LYS A 1 77 ? -8.597 -4.616 11.226 1.00 89.62 77 LYS A C 1
ATOM 602 O O . LYS A 1 77 ? -8.827 -3.970 12.246 1.00 89.62 77 LYS A O 1
ATOM 607 N N . ARG A 1 78 ? -8.734 -4.101 10.007 1.00 86.12 78 ARG A N 1
ATOM 608 C CA . ARG A 1 78 ? -9.213 -2.743 9.719 1.00 86.12 78 ARG A CA 1
ATOM 609 C C . ARG A 1 78 ? -10.424 -2.810 8.811 1.00 86.12 78 ARG A C 1
ATOM 611 O O . ARG A 1 78 ? -10.526 -3.717 7.991 1.00 86.12 78 ARG A O 1
ATOM 618 N N . LYS A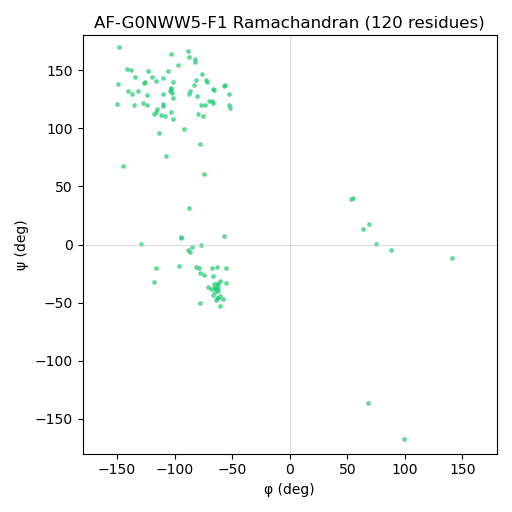 1 79 ? -11.328 -1.844 8.952 1.00 86.00 79 LYS A N 1
ATOM 619 C CA . LYS A 1 79 ? -12.467 -1.674 8.051 1.00 86.00 79 LYS A CA 1
ATOM 620 C C . LYS A 1 79 ? -12.354 -0.350 7.321 1.00 86.00 79 LYS A C 1
ATOM 622 O O . LYS A 1 79 ? -11.974 0.650 7.925 1.00 86.00 79 LYS A O 1
ATOM 627 N N . PHE A 1 80 ? -12.711 -0.345 6.045 1.00 81.12 80 PHE A N 1
ATOM 628 C CA . PHE A 1 80 ? -12.847 0.882 5.273 1.00 81.12 80 PHE A CA 1
ATOM 629 C C . PHE A 1 80 ? -14.095 0.826 4.398 1.00 81.12 80 PHE A C 1
ATOM 631 O O . PHE A 1 80 ? -14.526 -0.250 3.981 1.00 81.12 80 PHE A O 1
ATOM 638 N N . SER A 1 81 ? -14.678 1.992 4.134 1.00 81.62 81 SER A N 1
ATOM 639 C CA . SER A 1 81 ? -15.831 2.125 3.249 1.00 81.62 81 SER A CA 1
ATOM 640 C C . SER A 1 81 ? -15.393 2.665 1.893 1.00 81.62 81 SER A C 1
ATOM 642 O O . SER A 1 81 ? -14.693 3.673 1.821 1.00 81.62 81 SER A O 1
ATOM 644 N N . ARG A 1 82 ? -15.823 2.008 0.817 1.00 77.00 82 ARG A N 1
ATOM 645 C CA . ARG A 1 82 ? -15.627 2.445 -0.570 1.00 77.00 82 ARG A CA 1
AT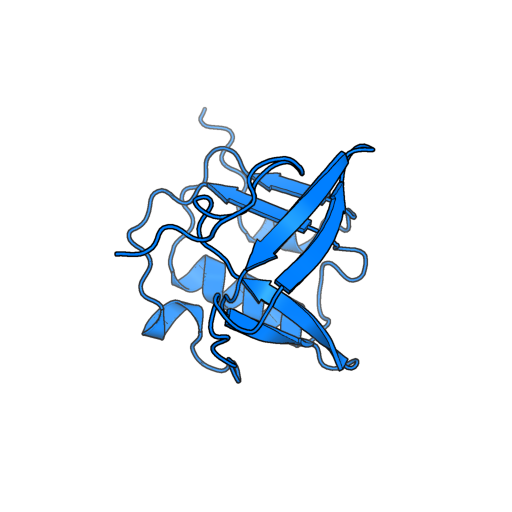OM 646 C C . ARG A 1 82 ? -16.903 2.141 -1.352 1.00 77.00 82 ARG A C 1
ATOM 648 O O . ARG A 1 82 ? -17.425 1.036 -1.260 1.00 77.00 82 ARG A O 1
ATOM 655 N N . ASP A 1 83 ? -17.401 3.114 -2.112 1.00 78.50 83 ASP A N 1
ATOM 656 C CA . ASP A 1 83 ? -18.564 2.955 -3.003 1.00 78.50 83 ASP A CA 1
ATOM 657 C C . ASP A 1 83 ? -19.815 2.385 -2.296 1.00 78.50 83 ASP A C 1
ATOM 659 O O . ASP A 1 83 ? -20.531 1.540 -2.827 1.00 78.50 83 ASP A O 1
ATOM 663 N N . GLY A 1 84 ? -20.057 2.816 -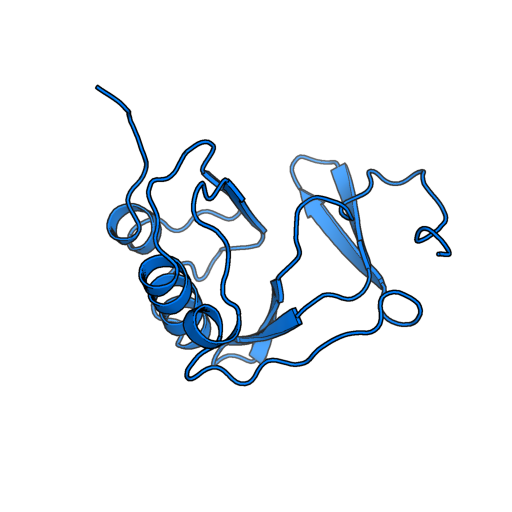1.050 1.00 82.38 84 GLY A N 1
ATOM 664 C CA . GLY A 1 84 ? -21.182 2.351 -0.224 1.00 82.38 84 GLY A CA 1
ATOM 665 C C . GLY A 1 84 ? -21.020 0.942 0.362 1.00 82.38 84 GLY A C 1
ATOM 666 O O . GLY A 1 84 ? -21.905 0.483 1.079 1.00 82.38 84 GLY A O 1
ATOM 667 N N . LYS A 1 85 ? -19.895 0.269 0.098 1.00 81.88 85 LYS A N 1
ATOM 668 C CA . LYS A 1 85 ? -19.555 -1.053 0.632 1.00 81.88 85 LYS A CA 1
ATOM 669 C C . LYS A 1 85 ? -18.480 -0.955 1.708 1.00 81.88 85 LYS A C 1
ATOM 671 O O . LYS A 1 85 ? -17.613 -0.082 1.649 1.00 81.88 85 LYS A O 1
ATOM 676 N N . THR A 1 86 ? -18.521 -1.871 2.671 1.00 84.06 86 THR A N 1
ATOM 677 C CA . THR A 1 86 ? -17.502 -2.006 3.720 1.00 84.06 86 THR A CA 1
ATOM 678 C C . THR A 1 86 ? -16.605 -3.193 3.413 1.00 84.06 86 THR A C 1
ATOM 680 O O . THR A 1 86 ? -17.084 -4.288 3.125 1.00 84.06 86 THR A O 1
ATOM 683 N N . TYR A 1 87 ? -15.302 -2.965 3.506 1.00 81.88 87 TYR A N 1
ATOM 684 C CA . TYR A 1 87 ? -14.265 -3.954 3.247 1.00 81.88 87 TYR A CA 1
ATOM 685 C C . TYR A 1 87 ? -13.427 -4.160 4.501 1.00 81.88 87 TYR A C 1
ATOM 687 O O . TYR A 1 87 ? -13.157 -3.205 5.237 1.00 81.88 87 TYR A O 1
ATOM 695 N N . SER A 1 88 ? -12.991 -5.399 4.719 1.00 84.44 88 SER A N 1
ATOM 696 C CA . SER A 1 88 ? -12.047 -5.747 5.780 1.00 84.44 88 SER A CA 1
ATOM 697 C C . SER A 1 88 ? -10.636 -5.933 5.213 1.00 84.44 88 SER A C 1
ATOM 699 O O . SER A 1 88 ? -10.455 -6.515 4.149 1.00 84.44 88 SER A O 1
ATOM 701 N N . VAL A 1 89 ? -9.640 -5.440 5.945 1.00 84.12 89 VAL A N 1
ATOM 702 C CA . VAL A 1 89 ? -8.206 -5.507 5.633 1.00 84.12 89 VAL A CA 1
ATOM 703 C C . VAL A 1 89 ? -7.515 -6.172 6.818 1.00 84.12 89 VAL A C 1
ATOM 705 O O . VAL A 1 89 ? -7.609 -5.669 7.940 1.00 84.12 89 VAL A O 1
ATOM 708 N N . PHE A 1 90 ? -6.855 -7.305 6.585 1.00 87.31 90 PHE A N 1
ATOM 709 C CA . PHE A 1 90 ? -6.195 -8.095 7.630 1.00 87.31 90 PHE A CA 1
ATOM 710 C C . PHE A 1 90 ? -4.678 -8.011 7.484 1.00 87.31 90 PHE A C 1
ATOM 712 O O . PHE A 1 90 ? -4.145 -8.405 6.451 1.00 87.31 90 PHE A O 1
ATOM 719 N N . GLY A 1 91 ? -3.974 -7.501 8.493 1.00 90.62 91 GLY A N 1
ATOM 720 C CA . GLY A 1 91 ? -2.518 -7.353 8.454 1.00 90.62 91 GLY A CA 1
ATOM 721 C C . GLY A 1 91 ? -2.062 -6.303 7.438 1.00 90.62 91 GLY A C 1
ATOM 722 O O . GLY A 1 91 ? -2.660 -5.230 7.330 1.00 90.62 91 GLY A O 1
ATOM 723 N N . GLY A 1 92 ? -1.017 -6.619 6.672 1.00 92.06 92 GLY A N 1
ATOM 724 C CA . GLY A 1 92 ? -0.457 -5.752 5.630 1.00 92.06 92 GLY A CA 1
ATOM 725 C C . GLY A 1 92 ? 0.778 -4.981 6.086 1.00 92.06 92 GLY A C 1
ATOM 726 O O . GLY A 1 92 ? 1.371 -5.289 7.118 1.00 92.06 92 GLY A O 1
ATOM 727 N N . ILE A 1 93 ? 1.178 -3.995 5.287 1.00 95.62 93 ILE A N 1
ATOM 728 C CA . ILE A 1 93 ? 2.368 -3.179 5.544 1.00 95.62 93 ILE A CA 1
ATOM 729 C C . ILE A 1 93 ? 1.923 -1.739 5.732 1.00 95.62 93 ILE A C 1
ATOM 731 O O . ILE A 1 93 ? 1.446 -1.104 4.792 1.00 95.62 93 ILE A O 1
ATOM 735 N N . ASP A 1 94 ? 2.058 -1.231 6.946 1.00 96.56 94 ASP A N 1
ATOM 736 C CA . ASP A 1 94 ? 1.716 0.148 7.242 1.00 96.56 94 ASP A CA 1
ATOM 737 C C . ASP A 1 94 ? 2.865 1.078 6.869 1.00 96.56 94 ASP A C 1
ATOM 739 O O . ASP A 1 94 ? 4.027 0.808 7.170 1.00 96.56 94 ASP A O 1
ATOM 743 N N . ILE A 1 95 ? 2.519 2.204 6.254 1.00 97.25 95 ILE A N 1
ATOM 744 C CA . ILE A 1 95 ? 3.406 3.348 6.068 1.00 97.25 95 ILE A CA 1
ATOM 745 C C . ILE A 1 95 ? 2.729 4.594 6.630 1.00 97.25 95 ILE A C 1
ATOM 747 O O . ILE A 1 95 ? 1.522 4.798 6.469 1.00 97.25 95 ILE A O 1
ATOM 751 N N . GLN A 1 96 ? 3.507 5.434 7.302 1.00 97.00 96 GLN A N 1
ATOM 752 C CA . GLN A 1 96 ? 3.009 6.649 7.931 1.00 97.00 96 GLN A CA 1
ATOM 753 C C . GLN A 1 96 ? 3.377 7.875 7.095 1.00 97.00 96 GLN A C 1
ATOM 755 O O . GLN A 1 96 ? 4.513 8.038 6.651 1.00 97.00 96 GLN A O 1
ATOM 760 N N . ARG A 1 97 ? 2.399 8.753 6.900 1.00 96.62 97 ARG A N 1
ATOM 761 C CA . ARG A 1 97 ? 2.579 10.074 6.312 1.00 96.62 97 ARG A CA 1
ATOM 762 C C . ARG A 1 97 ? 3.071 11.071 7.357 1.00 96.62 97 ARG A C 1
ATOM 764 O O . ARG A 1 97 ? 2.845 10.898 8.551 1.00 96.62 97 ARG A O 1
ATOM 771 N N . ASN A 1 98 ? 3.711 12.146 6.910 1.00 95.75 98 ASN A N 1
ATOM 772 C CA . ASN A 1 98 ? 4.258 13.201 7.768 1.00 95.75 98 ASN A CA 1
ATOM 773 C C . ASN A 1 98 ? 3.242 13.862 8.725 1.00 95.75 98 ASN A C 1
ATOM 775 O O . ASN A 1 98 ? 3.652 14.436 9.728 1.00 95.75 98 ASN A O 1
ATOM 779 N N . ASP A 1 99 ? 1.941 13.766 8.446 1.00 95.31 99 ASP A N 1
ATOM 780 C CA . ASP A 1 99 ? 0.850 14.260 9.293 1.00 95.31 99 ASP A CA 1
ATOM 781 C C . ASP A 1 99 ? 0.269 13.196 10.242 1.00 95.31 99 ASP A C 1
ATOM 783 O O . ASP A 1 99 ? -0.737 13.434 10.906 1.00 95.31 99 ASP A O 1
ATOM 787 N N . GLY A 1 100 ? 0.880 12.011 10.305 1.00 95.25 100 GLY A N 1
ATOM 788 C CA . GLY A 1 100 ? 0.427 10.898 11.137 1.00 95.25 100 GLY A CA 1
ATOM 789 C C . GLY A 1 100 ? -0.603 9.981 10.482 1.00 95.25 100 GLY A C 1
ATOM 790 O O . GLY A 1 100 ? -0.938 8.951 11.065 1.00 95.25 100 GLY A O 1
ATOM 791 N N . LYS A 1 101 ? -1.094 10.289 9.272 1.00 94.75 101 LYS A N 1
ATOM 792 C CA . LYS A 1 101 ? -2.020 9.391 8.568 1.00 94.75 101 LYS A CA 1
ATOM 793 C C . LYS A 1 101 ? -1.304 8.098 8.175 1.00 94.75 101 LYS A C 1
ATOM 795 O O . LYS A 1 101 ? -0.216 8.137 7.611 1.00 94.75 101 LYS A O 1
ATOM 800 N N . VAL A 1 102 ? -1.938 6.955 8.418 1.00 94.69 102 VAL A N 1
ATOM 801 C CA . VAL A 1 102 ? -1.401 5.636 8.055 1.00 94.69 102 VAL A CA 1
ATOM 802 C C . VAL A 1 102 ? -2.104 5.113 6.806 1.00 94.69 102 VAL A C 1
ATOM 804 O O . VAL A 1 102 ? -3.330 5.182 6.707 1.00 94.69 102 VAL A O 1
ATOM 807 N N . ALA A 1 103 ? -1.327 4.589 5.860 1.00 93.94 103 ALA A N 1
ATOM 808 C CA . ALA A 1 103 ? -1.818 3.758 4.767 1.00 93.94 103 ALA A CA 1
ATOM 809 C C . ALA A 1 103 ? -1.353 2.319 4.982 1.00 93.94 103 ALA A C 1
ATOM 811 O O . ALA A 1 103 ? -0.234 2.095 5.432 1.00 93.94 103 ALA A O 1
ATOM 812 N N . THR A 1 104 ? -2.202 1.359 4.625 1.00 94.06 104 THR A N 1
ATOM 813 C CA . THR A 1 104 ? -1.867 -0.066 4.651 1.00 94.06 104 THR A CA 1
ATOM 814 C C . THR A 1 104 ? -1.753 -0.573 3.220 1.00 94.06 104 THR A C 1
ATOM 816 O O . THR A 1 104 ? -2.715 -0.510 2.455 1.00 94.06 104 THR A O 1
ATOM 819 N N . ILE A 1 105 ? -0.582 -1.092 2.866 1.00 93.25 105 ILE A N 1
ATOM 820 C CA . ILE A 1 105 ? -0.314 -1.751 1.590 1.00 93.25 105 ILE A CA 1
ATOM 821 C C . ILE A 1 105 ? -0.687 -3.226 1.733 1.00 93.25 105 ILE A C 1
ATOM 823 O O . ILE A 1 105 ? -0.248 -3.896 2.673 1.00 93.25 105 ILE A O 1
ATOM 827 N N . GLN A 1 106 ? -1.484 -3.730 0.793 1.00 87.75 106 GLN A N 1
ATOM 828 C CA . GLN A 1 106 ? -1.825 -5.144 0.678 1.00 87.75 106 GLN A CA 1
ATOM 829 C C . GLN A 1 106 ? -1.879 -5.580 -0.781 1.00 87.75 106 GLN A C 1
ATOM 831 O O . GLN A 1 106 ? -2.240 -4.804 -1.664 1.00 87.75 106 GLN A O 1
ATOM 836 N N . TRP A 1 107 ? -1.589 -6.857 -1.017 1.00 79.62 107 TRP A N 1
ATOM 837 C CA . TRP A 1 107 ? -1.900 -7.507 -2.283 1.00 79.62 107 TRP A CA 1
ATOM 838 C C . TRP A 1 107 ? -3.369 -7.924 -2.276 1.00 79.62 107 TRP A C 1
ATOM 840 O O . TRP A 1 107 ? -3.883 -8.369 -1.250 1.00 79.62 107 TRP A O 1
ATOM 850 N N . ILE A 1 108 ? -4.032 -7.790 -3.429 1.00 60.16 108 ILE A N 1
ATOM 851 C CA . ILE A 1 108 ? -5.494 -7.862 -3.663 1.00 60.16 108 ILE A CA 1
ATOM 852 C C . ILE A 1 108 ? -6.171 -9.185 -3.210 1.00 60.16 108 ILE A C 1
ATOM 854 O O . ILE A 1 108 ? -7.366 -9.378 -3.389 1.00 60.16 108 ILE A O 1
ATOM 858 N N . ARG A 1 109 ? -5.480 -10.101 -2.529 1.00 51.09 109 ARG A N 1
ATOM 859 C CA . ARG A 1 109 ? -6.053 -11.369 -2.053 1.00 51.09 109 ARG A CA 1
ATOM 860 C C . ARG A 1 109 ? -6.777 -11.323 -0.699 1.00 51.09 109 ARG A C 1
ATOM 862 O O . ARG A 1 109 ? -7.336 -12.347 -0.322 1.00 51.09 109 ARG A O 1
ATOM 869 N N . HIS A 1 110 ? -6.831 -10.186 0.007 1.00 47.81 110 HIS A N 1
ATOM 870 C CA . HIS A 1 110 ? -7.436 -10.137 1.356 1.00 47.81 110 HIS A CA 1
ATOM 871 C C . HIS A 1 110 ? -8.480 -9.038 1.606 1.00 47.81 110 HIS A C 1
ATOM 873 O O . HIS A 1 110 ? -9.035 -8.991 2.703 1.00 47.81 110 HIS A O 1
ATOM 879 N N . ALA A 1 111 ? -8.810 -8.196 0.619 1.00 51.31 111 ALA A N 1
ATOM 880 C CA . ALA A 1 111 ? -9.968 -7.308 0.729 1.00 51.31 111 ALA A CA 1
ATOM 881 C C . ALA A 1 111 ? -11.245 -8.121 0.468 1.00 51.31 111 ALA A C 1
ATOM 883 O O . ALA A 1 111 ? -11.709 -8.238 -0.663 1.00 51.31 111 ALA A O 1
ATOM 884 N N . MET A 1 112 ? -11.772 -8.741 1.520 1.00 54.69 112 MET A N 1
ATOM 885 C CA . MET A 1 112 ? -13.010 -9.514 1.451 1.00 54.69 112 MET A CA 1
ATOM 886 C C . MET A 1 112 ? -14.194 -8.564 1.655 1.00 54.69 112 MET A C 1
ATOM 888 O O . MET A 1 112 ? -14.179 -7.742 2.578 1.00 54.69 112 MET A O 1
ATOM 892 N N . GLU A 1 113 ? -15.204 -8.656 0.786 1.00 54.44 113 GLU A N 1
ATOM 893 C CA . GLU A 1 113 ? -16.518 -8.058 1.045 1.00 54.44 113 GLU A CA 1
ATOM 894 C C . GLU A 1 113 ? -17.051 -8.648 2.364 1.00 54.44 113 GLU A C 1
ATOM 896 O O . GLU A 1 113 ? -16.851 -9.838 2.634 1.00 54.44 113 GLU A O 1
ATOM 901 N N . ASP A 1 114 ? -17.627 -7.810 3.235 1.00 51.94 114 ASP A N 1
ATOM 902 C CA . ASP A 1 114 ? -18.093 -8.249 4.559 1.00 51.94 114 ASP A CA 1
ATOM 903 C C . ASP A 1 114 ? -19.022 -9.479 4.406 1.00 51.94 114 ASP A C 1
ATOM 905 O O . ASP A 1 114 ? -20.036 -9.424 3.712 1.00 51.94 114 ASP A O 1
ATOM 909 N N . GLY A 1 115 ? -18.636 -10.601 5.031 1.00 53.16 115 GLY A N 1
ATOM 910 C CA . GLY A 1 115 ? -19.306 -11.904 4.890 1.00 53.16 115 GLY A CA 1
ATOM 911 C C . GLY A 1 115 ? -18.370 -13.120 4.839 1.00 53.16 115 GLY A C 1
ATOM 912 O O . GLY A 1 115 ? -18.843 -14.245 4.972 1.00 53.16 115 GLY A O 1
ATOM 913 N N . ILE A 1 116 ? -17.052 -12.923 4.693 1.00 52.78 116 ILE A N 1
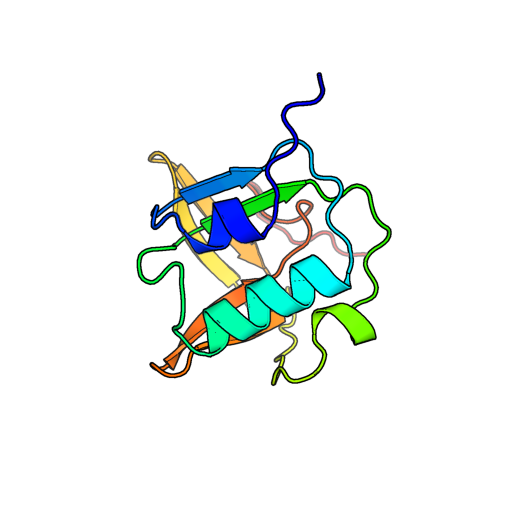ATOM 914 C CA . ILE A 1 116 ? -16.060 -14.005 4.804 1.00 52.78 116 ILE A CA 1
ATOM 915 C C . ILE A 1 116 ? -15.275 -13.843 6.114 1.00 52.78 116 ILE A C 1
ATOM 917 O O . ILE A 1 116 ? -14.546 -12.871 6.312 1.00 52.78 116 ILE A O 1
ATOM 921 N N . GLU A 1 117 ? -15.502 -14.768 7.051 1.00 50.25 117 GLU A N 1
ATOM 922 C CA . GLU A 1 117 ? -15.156 -14.620 8.475 1.00 50.25 117 GLU A CA 1
ATOM 923 C C . GLU A 1 117 ? -13.731 -15.039 8.857 1.00 50.25 117 GLU A C 1
ATOM 925 O O . GLU A 1 117 ? -13.318 -14.796 9.991 1.00 50.25 117 GLU A O 1
ATOM 930 N N . SER A 1 118 ? -12.949 -15.625 7.951 1.00 53.84 118 SER A N 1
ATOM 931 C CA . SER A 1 118 ? -11.646 -16.183 8.320 1.00 53.84 118 SER A CA 1
ATOM 932 C C . SER A 1 118 ? -10.545 -15.862 7.318 1.00 53.84 118 SER A C 1
ATOM 934 O O . SER A 1 118 ? -10.665 -16.137 6.124 1.00 53.84 118 SER A O 1
ATOM 936 N N . VAL A 1 119 ? -9.429 -15.357 7.854 1.00 53.91 119 VAL A N 1
ATOM 937 C CA . VAL A 1 119 ? -8.107 -15.437 7.220 1.00 53.91 119 VAL A CA 1
ATOM 938 C C . VAL A 1 119 ? -7.857 -16.911 6.870 1.00 53.91 119 VAL A C 1
ATOM 940 O O . VAL A 1 119 ? -8.062 -17.747 7.755 1.00 53.91 119 VAL A O 1
ATOM 943 N N . PRO A 1 120 ? -7.455 -17.262 5.631 1.00 46.09 120 PRO A N 1
ATOM 944 C CA . PRO A 1 120 ? -7.077 -18.632 5.302 1.00 46.09 120 PRO A CA 1
ATOM 945 C C . PRO A 1 120 ? -6.033 -19.118 6.309 1.00 46.09 120 PRO A C 1
ATOM 947 O O . PRO A 1 120 ? -4.970 -18.513 6.441 1.00 46.09 120 PRO A O 1
ATOM 950 N N . GLN A 1 121 ? -6.378 -20.152 7.073 1.00 42.66 121 GLN A N 1
ATOM 951 C CA . GLN A 1 121 ? -5.395 -20.881 7.859 1.00 42.66 121 GLN A CA 1
ATOM 952 C C . GLN A 1 121 ? -4.631 -21.750 6.861 1.00 42.66 121 GLN A C 1
ATOM 954 O O . GLN A 1 121 ? -5.232 -22.629 6.243 1.00 42.66 121 GLN A O 1
ATOM 959 N N . GLU A 1 122 ? -3.359 -21.423 6.630 1.00 41.53 122 GLU A N 1
ATOM 960 C CA . GLU A 1 122 ? -2.406 -22.382 6.057 1.00 41.53 122 GLU A CA 1
ATOM 961 C C . GLU A 1 122 ? -2.246 -23.590 6.986 1.00 41.53 122 GLU A C 1
ATOM 963 O O . GLU A 1 122 ? -2.232 -23.381 8.225 1.00 41.53 122 GLU A O 1
#

Nearest PDB structures (foldseek):
  7oh9-assembly1_M  TM=3.429E-01  e=4.313E+00  Saccharomyces cerevisiae
  3eoz-assembly1_A  TM=2.696E-01  e=6.314E+00  Plasmodium falciparum 3D7
  4y68-assembly3_B  TM=2.415E-01  e=5.925E+00  Streptococcus agalactiae 515
  8apo-assembly1_Ae  TM=2.130E-01  e=4.313E+00  Polytomella magna